Protein AF-A0AAW5LIN7-F1 (afdb_monomer)

Sequence (68 aa):
NVLEFKPTDEGYLKLHKTWFCKSKLCPVCNWRRAMKNSYQAQRVIEEVVKEKPKARWLFLTLSTRNAI

Organism: Mammaliicoccus sciuri (NCBI:txid1296)

Solvent-accessible surface area (backbone atoms only — not comparable to full-atom values): 4488 Å² total; per-residue (Å²): 120,62,76,40,65,40,74,46,100,87,72,47,78,41,85,70,48,67,61,75,86,74,43,92,82,38,66,70,48,47,50,53,49,49,55,52,49,52,54,52,50,51,54,52,50,55,52,46,46,71,79,39,72,85,65,78,89,79,92,78,85,85,75,78,77,84,88,120

Mean predicted aligned error: 7.21 Å

Structure (mmCIF, N/CA/C/O backbone):
data_AF-A0AAW5LIN7-F1
#
_entry.id   AF-A0AAW5LIN7-F1
#
loop_
_atom_site.group_PDB
_atom_site.id
_atom_site.type_symbol
_atom_site.label_atom_id
_atom_site.label_alt_id
_atom_site.label_comp_id
_atom_site.label_asym_id
_atom_site.label_entity_id
_atom_site.label_seq_id
_atom_site.pdbx_PDB_ins_code
_atom_site.Cartn_x
_atom_site.Cartn_y
_atom_site.Cartn_z
_atom_site.occupancy
_atom_site.B_iso_or_equiv
_atom_site.auth_seq_id
_atom_site.auth_comp_id
_atom_site.auth_asym_id
_atom_site.auth_atom_id
_atom_site.pdbx_PDB_model_num
ATOM 1 N N . ASN A 1 1 ? 8.323 0.971 -24.298 1.00 55.09 1 ASN A N 1
ATOM 2 C CA . ASN A 1 1 ? 8.367 1.464 -22.903 1.00 55.09 1 ASN A CA 1
ATOM 3 C C . ASN A 1 1 ? 9.403 2.562 -22.810 1.00 55.09 1 ASN A C 1
ATOM 5 O O . ASN A 1 1 ? 10.585 2.258 -22.774 1.00 55.09 1 ASN A O 1
ATOM 9 N N . VAL A 1 2 ? 8.969 3.820 -22.8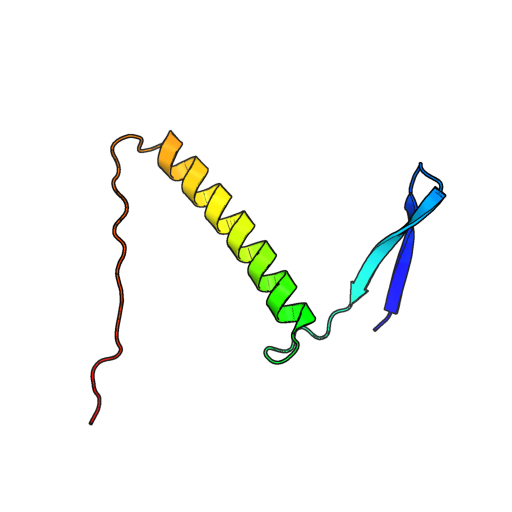57 1.00 76.75 2 VAL A N 1
ATOM 10 C CA . VAL A 1 2 ? 9.876 4.973 -22.788 1.00 76.75 2 VAL A CA 1
ATOM 11 C C . VAL A 1 2 ? 10.031 5.359 -21.320 1.00 76.75 2 VAL A C 1
ATOM 13 O O . VAL A 1 2 ? 9.029 5.552 -20.626 1.00 76.75 2 VAL A O 1
ATOM 16 N N . LEU A 1 3 ? 11.274 5.384 -20.838 1.00 87.69 3 LEU A N 1
ATOM 17 C CA . LEU A 1 3 ? 11.636 5.930 -19.535 1.00 87.69 3 LEU A CA 1
ATOM 18 C C . LEU A 1 3 ? 12.130 7.356 -19.766 1.00 87.69 3 LEU A C 1
ATOM 20 O O . LEU A 1 3 ? 13.124 7.560 -20.454 1.00 87.69 3 LEU A O 1
ATOM 24 N N . GLU A 1 4 ? 11.430 8.333 -19.208 1.00 89.06 4 GLU A N 1
ATOM 25 C CA . GLU A 1 4 ? 11.818 9.738 -19.271 1.00 89.06 4 GLU A CA 1
ATOM 26 C C . GLU A 1 4 ? 12.361 10.154 -17.910 1.00 89.06 4 GLU A C 1
ATOM 28 O O . GLU A 1 4 ? 11.667 10.054 -16.891 1.00 89.06 4 GLU A O 1
ATOM 33 N N . PHE A 1 5 ? 13.592 10.648 -17.899 1.00 91.94 5 PHE A N 1
ATOM 34 C CA . PHE A 1 5 ? 14.255 11.161 -16.709 1.00 91.94 5 PHE A CA 1
ATOM 35 C C . PHE A 1 5 ? 14.322 12.685 -16.776 1.00 91.94 5 PHE A C 1
ATOM 37 O O . PHE A 1 5 ? 14.448 13.257 -17.857 1.00 91.94 5 PHE A O 1
ATOM 44 N N . LYS A 1 6 ? 14.228 13.340 -15.618 1.00 91.94 6 LYS A N 1
ATOM 45 C CA . LYS A 1 6 ? 14.479 14.777 -15.480 1.00 91.94 6 LYS A CA 1
ATOM 46 C C . LYS A 1 6 ? 15.578 15.015 -14.444 1.00 91.94 6 LYS A C 1
ATOM 48 O O . LYS A 1 6 ? 15.636 14.255 -13.473 1.00 91.94 6 LYS A O 1
ATOM 53 N N . PRO A 1 7 ? 16.427 16.036 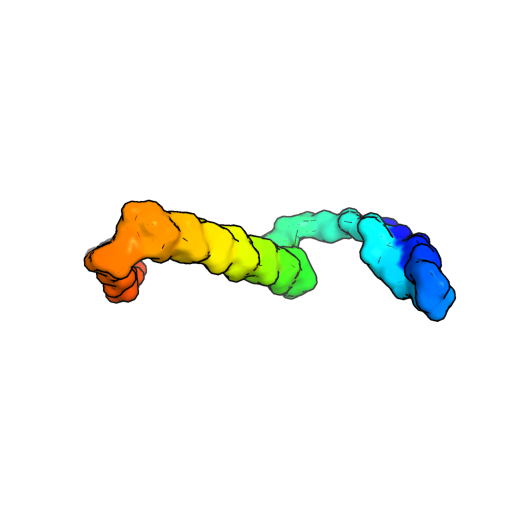-14.639 1.00 93.12 7 PRO A N 1
ATOM 54 C CA . PRO A 1 7 ? 17.385 16.447 -13.625 1.00 93.12 7 PRO A CA 1
ATOM 55 C C . PRO A 1 7 ? 16.642 16.958 -12.386 1.00 93.12 7 PRO A C 1
ATOM 57 O O . PRO A 1 7 ? 15.629 17.651 -12.503 1.00 93.12 7 PRO A O 1
ATOM 60 N N . THR A 1 8 ? 17.114 16.564 -11.211 1.00 89.88 8 THR A N 1
ATOM 61 C CA . THR A 1 8 ? 16.740 17.158 -9.928 1.00 89.88 8 THR A CA 1
ATOM 62 C C . THR A 1 8 ? 17.612 18.378 -9.650 1.00 89.88 8 THR A C 1
ATOM 64 O O . THR A 1 8 ? 18.660 18.548 -10.272 1.00 89.88 8 THR A O 1
ATOM 67 N N . ASP A 1 9 ? 17.208 19.201 -8.683 1.00 87.44 9 ASP A N 1
ATOM 68 C CA . ASP A 1 9 ? 17.959 20.398 -8.269 1.00 87.44 9 ASP A CA 1
ATOM 69 C C . ASP A 1 9 ? 19.376 20.063 -7.756 1.00 87.44 9 ASP A C 1
ATOM 71 O O . ASP A 1 9 ? 20.278 20.892 -7.787 1.00 87.44 9 ASP A O 1
ATOM 75 N N . GLU A 1 10 ? 19.592 18.809 -7.354 1.00 88.44 10 GLU A N 1
ATOM 76 C CA . GLU A 1 10 ? 20.869 18.244 -6.901 1.00 88.44 10 GLU A CA 1
ATOM 77 C C . GLU A 1 10 ? 21.742 17.694 -8.052 1.00 88.44 10 GLU A C 1
ATOM 79 O O . GLU A 1 10 ? 22.809 17.136 -7.811 1.00 88.44 10 GLU A O 1
ATOM 84 N N . GLY A 1 11 ? 21.295 17.817 -9.309 1.00 87.44 11 GLY A N 1
ATOM 85 C CA . GLY A 1 11 ? 22.045 17.410 -10.504 1.00 87.44 11 GLY A CA 1
ATOM 86 C C . GLY A 1 11 ? 21.900 15.938 -10.913 1.00 87.44 11 GLY A C 1
ATOM 87 O O . GLY A 1 11 ? 22.498 15.518 -11.904 1.00 87.44 11 GLY A O 1
ATOM 88 N N . TYR A 1 12 ? 21.088 15.144 -10.209 1.00 90.56 12 TYR A N 1
ATOM 89 C CA . TYR A 1 12 ? 20.866 13.731 -10.536 1.00 90.56 12 TYR A CA 1
ATOM 90 C C . TYR A 1 12 ? 19.658 13.530 -11.454 1.00 90.56 12 TYR A C 1
ATOM 92 O O . TYR A 1 12 ? 18.669 14.255 -11.396 1.00 90.56 12 TYR A O 1
ATOM 100 N N . LEU A 1 13 ? 19.691 12.491 -12.290 1.00 89.94 13 LEU A N 1
ATOM 101 C CA . LEU A 1 13 ? 18.554 12.127 -13.136 1.00 89.94 13 LEU A CA 1
ATOM 102 C C . LEU A 1 13 ? 17.554 11.267 -12.355 1.00 89.94 13 LEU A C 1
ATOM 104 O O . LEU A 1 13 ? 17.831 10.117 -12.015 1.00 89.94 13 LEU A O 1
ATOM 108 N N . LYS A 1 14 ? 16.351 11.800 -12.118 1.00 90.88 14 LYS A N 1
ATOM 109 C CA . LYS A 1 14 ? 15.242 11.067 -11.495 1.00 90.88 14 LYS A CA 1
ATOM 110 C C . LYS A 1 14 ? 14.220 10.655 -12.545 1.00 90.88 14 LYS A C 1
ATOM 112 O O . LYS A 1 14 ? 13.857 11.435 -13.426 1.00 90.88 14 LYS A O 1
ATOM 117 N N . LEU A 1 15 ? 13.728 9.421 -12.437 1.00 89.06 15 LEU A N 1
ATOM 118 C CA . LEU A 1 15 ? 12.675 8.914 -13.314 1.00 89.06 15 LEU A CA 1
ATOM 119 C C . LEU A 1 15 ? 11.411 9.768 -13.143 1.00 89.06 15 LEU A C 1
ATOM 121 O O . LEU A 1 15 ? 10.805 9.781 -12.072 1.00 89.06 15 LEU A O 1
ATOM 125 N N . HIS A 1 16 ? 11.022 10.470 -14.204 1.00 87.38 16 HIS A N 1
ATOM 126 C CA . HIS A 1 16 ? 9.912 11.418 -14.207 1.00 87.38 16 HIS A CA 1
ATOM 127 C C . HIS A 1 16 ? 8.648 10.806 -14.815 1.00 87.38 16 HIS A C 1
ATOM 129 O O . HIS A 1 16 ? 7.569 10.893 -14.230 1.00 87.38 16 HIS A O 1
ATOM 135 N N . LYS A 1 17 ? 8.769 10.153 -15.974 1.00 85.06 17 LYS A N 1
ATOM 136 C CA . LYS A 1 17 ? 7.653 9.469 -16.637 1.00 85.06 17 LYS A CA 1
ATOM 137 C C . LYS A 1 17 ? 8.086 8.098 -17.119 1.00 85.06 17 LYS A C 1
ATOM 139 O O . LYS A 1 17 ? 9.224 7.869 -17.511 1.00 85.06 17 LYS A O 1
ATOM 144 N N . THR A 1 18 ? 7.157 7.160 -17.059 1.00 86.69 18 THR A N 1
ATOM 145 C CA . THR A 1 18 ? 7.376 5.798 -17.530 1.00 86.69 18 THR A CA 1
ATOM 146 C C . THR A 1 18 ? 6.039 5.149 -17.839 1.00 86.69 18 THR A C 1
ATOM 148 O O . THR A 1 18 ? 5.061 5.307 -17.102 1.00 86.69 18 THR A O 1
ATOM 151 N N . TRP A 1 19 ? 6.004 4.418 -18.947 1.00 87.62 19 TRP A N 1
ATOM 152 C CA . TRP A 1 19 ? 4.851 3.635 -19.366 1.00 87.62 19 TRP A CA 1
ATOM 153 C C . TRP A 1 19 ? 5.082 2.169 -19.013 1.00 87.62 19 TRP A C 1
ATOM 155 O O . TRP A 1 19 ? 5.853 1.470 -19.668 1.00 87.62 19 TRP A O 1
ATOM 165 N N . PHE A 1 20 ? 4.420 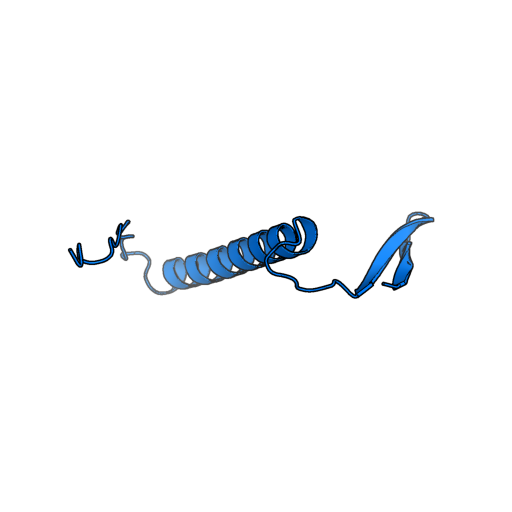1.716 -17.950 1.00 87.25 20 PHE A N 1
ATOM 166 C CA . PHE A 1 20 ? 4.460 0.322 -17.513 1.00 87.25 20 PHE A CA 1
ATOM 167 C C . PHE A 1 20 ? 3.454 -0.544 -18.273 1.00 87.25 20 PHE A C 1
ATOM 169 O O . PHE A 1 20 ? 2.375 -0.082 -18.641 1.00 87.25 20 PHE A O 1
ATOM 176 N N . CYS A 1 21 ? 3.759 -1.837 -18.407 1.00 90.62 21 CYS A N 1
ATOM 177 C CA . CYS A 1 21 ? 2.910 -2.798 -19.116 1.00 90.62 21 CYS A CA 1
ATOM 178 C C . CYS A 1 21 ? 1.586 -3.126 -18.402 1.00 90.62 21 CYS A C 1
ATOM 180 O O . CYS A 1 21 ? 0.699 -3.707 -19.016 1.00 90.62 21 CYS A O 1
ATOM 182 N N . LYS A 1 22 ? 1.449 -2.804 -17.104 1.00 86.94 22 LYS A N 1
ATOM 183 C CA . LYS A 1 22 ? 0.270 -3.083 -16.250 1.00 86.94 22 LYS A CA 1
ATOM 184 C C . LYS A 1 22 ? -0.156 -4.562 -16.179 1.00 86.94 22 LYS A C 1
ATOM 186 O O . LYS A 1 22 ? -1.193 -4.865 -15.585 1.00 86.94 22 LYS A O 1
ATOM 191 N N . SER A 1 23 ? 0.651 -5.477 -16.719 1.00 92.56 23 SER A N 1
ATOM 192 C CA . SER A 1 23 ? 0.413 -6.918 -16.665 1.00 92.56 23 SER A CA 1
ATOM 193 C C . SER A 1 23 ? 0.383 -7.409 -15.220 1.00 92.56 23 SER A C 1
ATOM 195 O O . SER A 1 23 ? 1.217 -7.014 -14.403 1.00 92.56 23 SER A O 1
ATOM 197 N N . LYS A 1 24 ? -0.556 -8.316 -14.925 1.00 89.06 24 LYS A N 1
ATOM 198 C CA . LYS A 1 24 ? -0.673 -8.982 -13.618 1.00 89.06 24 LYS A CA 1
ATOM 199 C C . LYS A 1 24 ? 0.517 -9.892 -13.302 1.00 89.06 24 LYS A C 1
ATOM 201 O O . LYS A 1 24 ? 0.693 -10.240 -12.145 1.00 89.06 24 LYS A O 1
ATOM 206 N N . LEU A 1 25 ? 1.314 -10.276 -14.300 1.00 94.56 25 LEU A N 1
ATOM 207 C CA . LEU A 1 25 ? 2.501 -11.118 -14.116 1.00 94.56 25 LEU A CA 1
ATOM 208 C C . LEU A 1 25 ? 3.801 -10.305 -14.052 1.00 94.56 25 LEU A C 1
ATOM 210 O O . LEU A 1 25 ? 4.863 -10.860 -13.801 1.00 94.56 25 LEU A O 1
ATOM 214 N N . CYS A 1 26 ? 3.748 -8.987 -14.272 1.00 94.38 26 CYS A N 1
ATOM 215 C CA . CYS A 1 26 ? 4.946 -8.160 -14.213 1.00 94.38 26 CYS A CA 1
ATOM 216 C C . CYS A 1 26 ? 5.310 -7.843 -12.750 1.00 94.38 26 CYS A C 1
ATOM 218 O O . CYS A 1 26 ? 4.532 -7.152 -12.078 1.00 94.38 26 CYS A O 1
ATOM 220 N N . PRO A 1 27 ? 6.500 -8.250 -12.262 1.00 93.62 27 PRO A N 1
ATOM 221 C CA . PRO A 1 27 ? 6.889 -8.044 -10.866 1.00 93.62 27 PRO A CA 1
ATOM 222 C C . PRO A 1 27 ? 6.980 -6.556 -10.506 1.00 93.62 27 PRO A C 1
ATOM 224 O O . PRO A 1 27 ? 6.511 -6.150 -9.448 1.00 93.62 27 PRO A O 1
ATOM 227 N N . VAL A 1 28 ? 7.470 -5.711 -11.420 1.00 92.69 28 VAL A N 1
ATOM 228 C CA . VAL A 1 28 ? 7.565 -4.256 -11.206 1.00 92.69 28 VAL A CA 1
ATOM 229 C C . VAL A 1 28 ? 6.180 -3.608 -11.106 1.00 92.69 28 VAL A C 1
ATOM 231 O O . VAL A 1 28 ? 5.945 -2.774 -10.233 1.00 92.69 28 VAL A O 1
ATOM 234 N N . CYS A 1 29 ? 5.234 -3.994 -11.971 1.00 92.75 29 CYS A N 1
ATOM 235 C CA . CYS A 1 29 ? 3.868 -3.462 -11.919 1.00 92.75 29 CYS A CA 1
ATOM 236 C C . CYS A 1 29 ? 3.144 -3.896 -10.643 1.00 92.75 29 CYS A C 1
ATOM 238 O O . CYS A 1 29 ? 2.458 -3.080 -10.024 1.00 92.75 29 CYS A O 1
ATOM 240 N N . ASN A 1 30 ? 3.307 -5.161 -10.248 1.00 94.94 30 ASN A N 1
ATOM 241 C CA . ASN A 1 30 ? 2.720 -5.693 -9.023 1.00 94.94 30 ASN A CA 1
ATOM 242 C C . ASN A 1 30 ? 3.305 -5.025 -7.782 1.00 94.94 30 ASN A C 1
ATOM 244 O O . ASN A 1 30 ? 2.541 -4.601 -6.920 1.00 94.94 30 ASN A O 1
ATOM 248 N N . TRP A 1 31 ? 4.624 -4.843 -7.721 1.00 94.06 31 TRP A N 1
ATOM 249 C CA . TRP A 1 31 ? 5.275 -4.145 -6.615 1.00 94.06 31 TRP A CA 1
ATOM 250 C C . TRP A 1 31 ? 4.785 -2.699 -6.480 1.00 94.06 31 TRP A C 1
ATOM 252 O O . TRP A 1 31 ? 4.371 -2.274 -5.403 1.00 94.06 31 TRP A O 1
ATOM 262 N N . ARG A 1 32 ? 4.712 -1.951 -7.589 1.00 93.69 32 ARG A N 1
ATOM 263 C CA . ARG A 1 32 ? 4.157 -0.586 -7.577 1.00 93.69 32 ARG A CA 1
ATOM 264 C C . ARG A 1 32 ? 2.693 -0.550 -7.138 1.00 93.69 32 ARG A C 1
ATOM 266 O O . ARG A 1 32 ? 2.294 0.370 -6.426 1.00 93.69 32 ARG A O 1
ATOM 273 N N . ARG A 1 33 ? 1.886 -1.532 -7.558 1.00 94.19 33 ARG A N 1
ATOM 274 C CA . ARG A 1 33 ? 0.492 -1.667 -7.112 1.00 94.19 33 ARG A CA 1
ATOM 275 C C . ARG A 1 33 ? 0.421 -1.946 -5.612 1.00 94.19 33 ARG A C 1
ATOM 277 O O . ARG A 1 33 ? -0.376 -1.304 -4.941 1.00 94.19 33 ARG A O 1
ATOM 284 N N . ALA A 1 34 ? 1.263 -2.838 -5.094 1.00 95.69 34 ALA A N 1
ATOM 285 C CA . ALA A 1 34 ? 1.342 -3.130 -3.666 1.00 95.69 34 ALA A CA 1
ATOM 286 C C . ALA A 1 34 ? 1.677 -1.869 -2.857 1.00 95.69 34 ALA A C 1
ATOM 288 O O . ALA A 1 34 ? 0.927 -1.530 -1.948 1.00 95.69 34 ALA A O 1
ATOM 289 N N . MET A 1 35 ? 2.703 -1.105 -3.257 1.00 95.88 35 MET A N 1
ATOM 290 C CA . MET A 1 35 ? 3.051 0.159 -2.591 1.00 95.88 35 MET A CA 1
ATOM 291 C C . MET A 1 35 ? 1.890 1.161 -2.581 1.00 95.88 35 MET A C 1
ATOM 293 O O . MET A 1 35 ? 1.591 1.757 -1.547 1.00 95.88 35 MET A O 1
ATOM 297 N N . LYS A 1 36 ? 1.200 1.327 -3.719 1.00 95.00 36 LYS A N 1
ATOM 298 C CA . LYS A 1 36 ? 0.020 2.198 -3.796 1.00 95.00 36 LYS A CA 1
ATOM 299 C C . LYS A 1 36 ? -1.083 1.729 -2.843 1.00 95.00 36 LYS A C 1
ATOM 301 O O . LYS A 1 36 ? -1.648 2.555 -2.133 1.00 95.00 36 LYS A O 1
ATOM 306 N N . ASN A 1 37 ? -1.382 0.432 -2.831 1.00 96.75 37 ASN A N 1
ATOM 307 C CA . ASN A 1 37 ? -2.425 -0.137 -1.981 1.00 96.75 37 ASN A CA 1
ATOM 308 C C . ASN A 1 37 ? -2.100 0.053 -0.494 1.00 96.75 37 ASN A C 1
ATOM 310 O O . ASN A 1 37 ? -2.980 0.460 0.257 1.00 96.75 37 ASN A O 1
ATOM 314 N N . SER A 1 38 ? -0.849 -0.175 -0.080 1.00 97.00 38 SER A N 1
ATOM 315 C CA . SER A 1 38 ? -0.400 0.064 1.296 1.00 97.00 38 SER A CA 1
ATOM 316 C C . SER A 1 38 ? -0.584 1.523 1.708 1.00 97.00 38 SER A C 1
ATOM 318 O O . SER A 1 38 ? -1.170 1.786 2.753 1.00 97.00 38 SER A O 1
ATOM 320 N N . TYR A 1 39 ? -0.174 2.469 0.858 1.00 97.69 39 TYR A N 1
ATOM 321 C CA . TYR A 1 39 ? -0.352 3.897 1.125 1.00 97.69 39 TYR A CA 1
ATOM 322 C C . TYR A 1 39 ? -1.831 4.290 1.247 1.00 97.69 39 TYR A C 1
ATOM 324 O O . TYR A 1 39 ? -2.226 5.017 2.155 1.00 97.69 39 TYR A O 1
ATOM 332 N N . GLN A 1 40 ? -2.680 3.794 0.345 1.00 97.94 40 GLN A N 1
ATOM 333 C CA . GLN A 1 40 ? -4.116 4.067 0.400 1.00 97.94 40 GLN A CA 1
ATOM 334 C C . GLN A 1 40 ? -4.766 3.453 1.646 1.00 97.94 40 GLN A C 1
ATOM 336 O O . GLN A 1 40 ? -5.586 4.112 2.279 1.00 97.94 40 GLN A O 1
ATOM 341 N N . ALA A 1 41 ? -4.382 2.232 2.023 1.00 96.31 41 ALA A N 1
ATOM 342 C CA . ALA A 1 41 ? -4.871 1.584 3.234 1.00 96.31 41 ALA A CA 1
ATOM 343 C C . ALA A 1 41 ? -4.479 2.367 4.496 1.00 96.31 41 ALA A C 1
ATOM 345 O O . ALA A 1 41 ? -5.333 2.591 5.347 1.00 96.31 41 ALA A O 1
ATOM 346 N N . GLN A 1 42 ? -3.231 2.841 4.587 1.00 96.31 42 GLN A N 1
ATOM 347 C CA . GLN A 1 42 ? -2.776 3.688 5.696 1.00 96.31 42 GLN A CA 1
ATOM 348 C C . GLN A 1 42 ? -3.636 4.944 5.839 1.00 96.31 42 GLN A C 1
ATOM 350 O O . GLN A 1 42 ? -4.137 5.210 6.925 1.00 96.31 42 GLN A O 1
ATOM 355 N N . ARG A 1 43 ? -3.907 5.654 4.737 1.00 97.56 43 ARG A N 1
ATOM 356 C CA . ARG A 1 43 ? -4.776 6.841 4.762 1.00 97.56 43 ARG A CA 1
ATOM 357 C C . ARG A 1 43 ? -6.189 6.540 5.256 1.00 97.56 43 ARG A C 1
ATOM 359 O O . ARG A 1 43 ? -6.750 7.317 6.015 1.00 97.56 43 ARG A O 1
ATOM 366 N N . VAL A 1 44 ? -6.773 5.424 4.824 1.00 95.94 44 VAL A N 1
ATOM 367 C CA . VAL A 1 44 ? -8.107 5.015 5.290 1.00 95.94 44 VAL A CA 1
ATOM 368 C C . VAL A 1 44 ? -8.081 4.704 6.787 1.00 95.94 44 VAL A C 1
ATOM 370 O O . VAL A 1 44 ? -8.973 5.128 7.513 1.00 95.94 44 VAL A O 1
ATOM 373 N N . ILE A 1 45 ? -7.049 4.001 7.258 1.00 94.56 45 ILE A N 1
ATOM 374 C CA . ILE A 1 45 ? -6.867 3.690 8.681 1.00 94.56 45 ILE A CA 1
ATOM 375 C C . ILE A 1 45 ? -6.741 4.976 9.505 1.00 94.56 45 ILE A C 1
ATOM 377 O O . ILE A 1 45 ? -7.406 5.099 10.531 1.00 94.56 45 ILE A O 1
ATOM 381 N N . GLU A 1 46 ? -5.934 5.937 9.051 1.00 96.06 46 GLU A N 1
ATOM 382 C CA . GLU A 1 46 ? -5.756 7.233 9.713 1.00 96.06 46 GLU A CA 1
ATOM 383 C C . GLU A 1 46 ? -7.085 7.978 9.884 1.00 96.0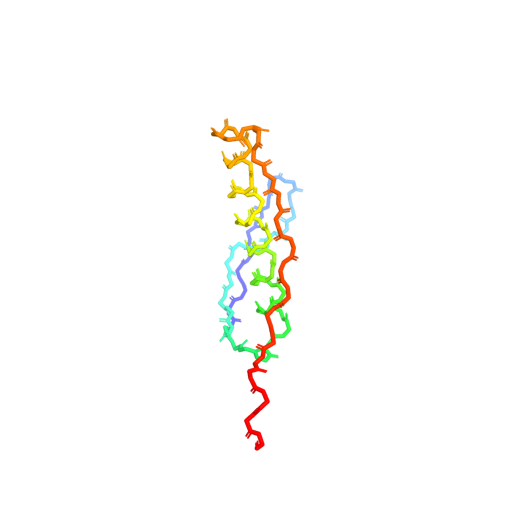6 46 GLU A C 1
ATOM 385 O O . GLU A 1 46 ? -7.373 8.466 10.976 1.00 96.06 46 GLU A O 1
ATOM 390 N N . GLU A 1 47 ? -7.922 8.029 8.845 1.00 96.81 47 GLU A N 1
ATOM 391 C CA . GLU A 1 47 ? -9.235 8.680 8.932 1.00 96.81 47 GLU A CA 1
ATOM 392 C C . GLU A 1 47 ? -10.203 7.928 9.858 1.00 96.81 47 GLU A C 1
ATOM 394 O O . GLU A 1 47 ? -10.871 8.544 10.687 1.00 96.81 47 GLU A O 1
ATOM 399 N N . VAL A 1 48 ? -10.219 6.590 9.822 1.00 96.31 48 VAL A N 1
ATOM 400 C CA . VAL A 1 48 ? -11.057 5.782 10.729 1.00 96.31 48 VAL A CA 1
ATOM 401 C C . VAL A 1 48 ? -10.679 6.004 12.194 1.00 96.31 48 VAL A C 1
ATOM 403 O O . VAL A 1 48 ? -11.564 6.092 13.046 1.00 96.31 48 VAL A O 1
ATOM 406 N N . VAL A 1 49 ? -9.384 6.118 12.502 1.00 95.62 49 VAL A N 1
ATOM 407 C CA . VAL A 1 49 ? -8.908 6.387 13.867 1.00 95.62 49 VAL A CA 1
ATOM 408 C C . VAL A 1 49 ? -9.358 7.770 14.349 1.00 95.62 49 VAL A C 1
ATOM 410 O O . VAL A 1 49 ? -9.739 7.901 15.513 1.00 95.62 49 VAL A O 1
ATOM 413 N N . LYS A 1 50 ? -9.367 8.783 13.469 1.00 96.19 50 LYS A N 1
ATOM 414 C CA . LYS A 1 50 ? -9.857 10.135 13.793 1.00 96.19 50 LYS A CA 1
ATOM 415 C C . LYS A 1 50 ? -11.364 10.154 14.043 1.00 96.19 50 LYS A C 1
ATOM 417 O O . LYS A 1 50 ? -11.805 10.699 15.050 1.00 96.19 50 LYS A O 1
ATOM 422 N N . GLU A 1 51 ? -12.152 9.562 13.146 1.00 97.25 51 GLU A N 1
ATOM 423 C CA . GLU A 1 51 ? -13.618 9.582 13.237 1.00 97.25 51 GLU A CA 1
ATOM 424 C C . GLU A 1 51 ? -14.154 8.672 14.350 1.00 97.25 51 GLU A C 1
ATOM 426 O O . GLU A 1 51 ? -15.162 8.978 14.989 1.00 97.25 51 GLU A O 1
ATOM 431 N N . LYS A 1 52 ? -13.503 7.524 14.576 1.00 95.88 52 LYS A N 1
ATOM 432 C CA . LYS A 1 52 ? -13.968 6.479 15.496 1.00 95.88 52 LYS A CA 1
ATOM 433 C C . LYS A 1 52 ? -12.824 5.973 16.381 1.00 95.88 52 LYS A C 1
ATOM 435 O O . LYS A 1 52 ? -12.435 4.809 16.277 1.00 95.88 52 LYS A O 1
ATOM 440 N N . PRO A 1 53 ? -12.352 6.775 17.351 1.00 92.56 53 PRO A N 1
ATOM 441 C CA . PRO A 1 53 ? -11.217 6.410 18.205 1.00 92.56 53 PRO A CA 1
ATOM 442 C C . PRO A 1 53 ? -11.478 5.185 19.098 1.00 92.56 53 PRO A C 1
ATOM 444 O O . PRO A 1 53 ? -10.544 4.539 19.560 1.00 92.56 53 PRO A O 1
ATOM 447 N N . LYS A 1 54 ? -12.751 4.845 19.349 1.00 95.31 54 LYS A N 1
ATOM 448 C CA . LYS A 1 54 ? -13.156 3.656 20.121 1.00 95.31 54 LYS A CA 1
ATOM 449 C C . LYS A 1 54 ? -13.402 2.413 19.253 1.00 95.31 54 LYS A C 1
ATOM 451 O O . LYS A 1 54 ? -13.783 1.373 19.792 1.00 95.31 54 LYS A O 1
ATOM 456 N N . ALA A 1 55 ? -13.248 2.509 17.929 1.00 92.44 55 ALA A N 1
ATOM 457 C CA . ALA A 1 55 ? -13.410 1.362 17.042 1.00 92.44 55 ALA A CA 1
ATOM 458 C C . ALA A 1 55 ? -12.331 0.302 17.305 1.00 92.44 55 ALA A C 1
ATOM 460 O O . ALA A 1 55 ? -11.231 0.597 17.770 1.00 92.44 55 ALA A O 1
ATOM 461 N N . ARG A 1 56 ? -12.655 -0.954 16.995 1.00 93.38 56 ARG A N 1
ATOM 462 C CA . ARG A 1 56 ? -11.736 -2.089 17.100 1.00 93.38 56 ARG A CA 1
ATOM 463 C C . ARG A 1 56 ? -11.580 -2.747 15.739 1.00 93.38 56 ARG A C 1
ATOM 465 O O . ARG A 1 56 ? -12.547 -2.862 14.991 1.00 93.38 56 ARG A O 1
ATOM 472 N N . TRP A 1 57 ? -10.367 -3.195 15.443 1.00 92.81 57 TRP A N 1
ATOM 473 C CA . TRP A 1 57 ? -10.066 -3.913 14.212 1.00 92.81 57 TRP A CA 1
ATOM 474 C C . TRP A 1 57 ? -10.433 -5.390 14.355 1.00 92.81 57 TRP A C 1
ATOM 476 O O . TRP A 1 57 ? -10.072 -6.025 15.345 1.00 92.81 57 TRP A O 1
ATOM 486 N N . LEU A 1 58 ? -11.130 -5.934 13.357 1.00 94.38 58 LEU A N 1
ATOM 487 C CA . LEU A 1 58 ? -11.384 -7.366 13.233 1.00 94.38 58 LEU A CA 1
ATOM 488 C C . LEU A 1 58 ? -10.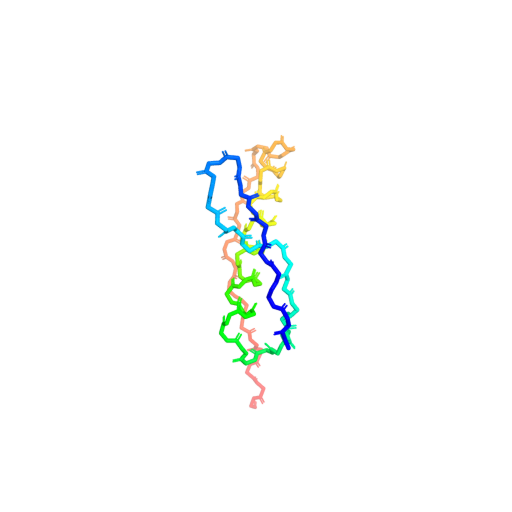470 -7.927 12.146 1.00 94.38 58 LEU A C 1
ATOM 490 O O . LEU A 1 58 ? -10.612 -7.584 10.973 1.00 94.38 58 LEU A O 1
ATOM 494 N N . PHE A 1 59 ? -9.542 -8.800 12.530 1.00 93.19 59 PHE A N 1
ATOM 495 C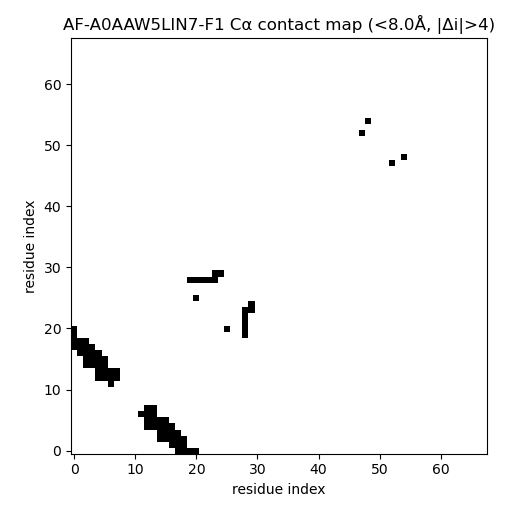 CA . PHE A 1 59 ? -8.778 -9.579 11.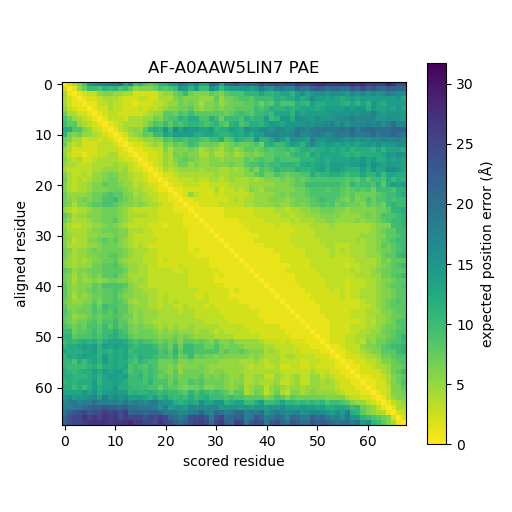565 1.00 93.19 59 PHE A CA 1
ATOM 496 C C . PHE A 1 59 ? -9.606 -10.800 11.160 1.00 93.19 59 PHE A C 1
ATOM 498 O O . PHE A 1 59 ? -9.768 -11.736 11.941 1.00 93.19 59 PHE A O 1
ATOM 505 N N . LEU A 1 60 ? -10.180 -10.754 9.960 1.00 93.69 60 LEU A N 1
ATOM 506 C CA . LEU A 1 60 ? -11.072 -11.787 9.444 1.00 93.69 60 LEU A CA 1
ATOM 507 C C . LEU A 1 60 ? -10.400 -12.548 8.300 1.00 93.69 60 LEU A C 1
ATOM 509 O O . LEU A 1 60 ? -10.026 -11.956 7.288 1.00 93.69 60 LEU A O 1
ATOM 513 N N . THR A 1 61 ? -10.294 -13.868 8.433 1.00 93.25 61 THR A N 1
ATOM 514 C CA . THR A 1 61 ? -9.879 -14.758 7.344 1.00 93.25 61 THR A CA 1
ATOM 515 C C . THR A 1 61 ? -11.119 -15.357 6.693 1.00 93.25 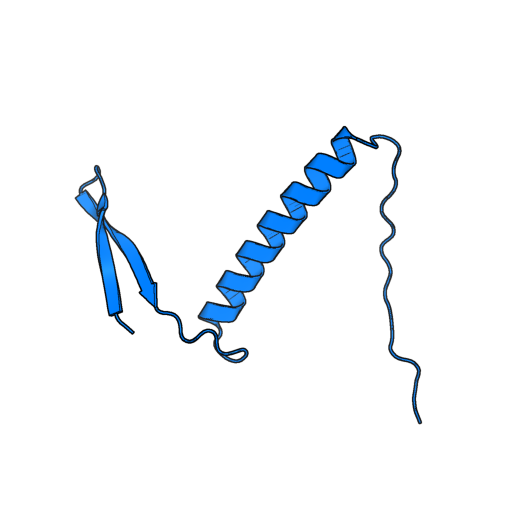61 THR A C 1
ATOM 517 O O . THR A 1 61 ? -11.850 -16.115 7.323 1.00 93.25 61 THR A O 1
ATOM 520 N N . LEU A 1 62 ? -11.364 -15.006 5.430 1.00 92.25 62 LEU A N 1
ATOM 521 C CA . LEU A 1 62 ? -12.450 -15.572 4.633 1.00 92.25 62 LEU A CA 1
ATOM 522 C C . LEU A 1 62 ? -11.903 -16.722 3.786 1.00 92.25 62 LEU A C 1
ATOM 524 O O . LEU A 1 62 ? -11.001 -16.516 2.976 1.00 92.25 62 LEU A O 1
ATOM 528 N N . SER A 1 63 ? -12.453 -17.921 3.958 1.00 90.94 63 SER A N 1
ATOM 529 C CA . SER A 1 63 ? -12.221 -19.048 3.057 1.00 90.94 63 SER A CA 1
ATOM 530 C C . SER A 1 63 ? -13.359 -19.153 2.047 1.00 90.94 63 SER A C 1
ATOM 532 O O . SER A 1 63 ? -14.503 -18.775 2.313 1.00 90.94 63 SER A O 1
ATOM 534 N N . THR A 1 64 ? -13.058 -19.667 0.858 1.00 89.12 64 THR A N 1
ATOM 535 C CA . THR A 1 64 ? -14.112 -20.092 -0.061 1.00 89.12 64 THR A CA 1
ATOM 536 C C . THR A 1 64 ? -14.795 -21.319 0.524 1.00 89.12 64 THR A C 1
ATOM 538 O O . THR A 1 64 ? -14.130 -22.187 1.095 1.00 89.12 64 THR A O 1
ATOM 541 N N . ARG A 1 65 ? -16.117 -21.421 0.356 1.00 82.56 65 ARG A N 1
ATOM 542 C CA . ARG A 1 65 ? -16.829 -22.665 0.656 1.00 82.56 65 ARG A CA 1
ATOM 543 C C . ARG A 1 65 ? -16.127 -23.804 -0.081 1.00 82.56 65 ARG A C 1
ATOM 545 O O . ARG A 1 65 ? -15.835 -23.667 -1.268 1.00 82.56 65 ARG A O 1
ATOM 552 N N . ASN A 1 66 ? -15.859 -24.900 0.623 1.00 76.25 66 ASN A N 1
ATOM 553 C CA . ASN A 1 66 ? -15.398 -26.121 -0.018 1.00 76.25 66 ASN A CA 1
ATOM 554 C C . ASN A 1 66 ? -16.505 -26.573 -0.985 1.00 76.25 66 ASN A C 1
ATOM 556 O O . ASN A 1 66 ? -17.582 -26.961 -0.537 1.00 76.25 66 ASN A O 1
ATOM 560 N N . ALA A 1 67 ? -16.285 -26.385 -2.286 1.00 67.25 67 ALA A N 1
ATOM 561 C CA . ALA A 1 67 ? -17.219 -26.719 -3.361 1.00 67.25 67 A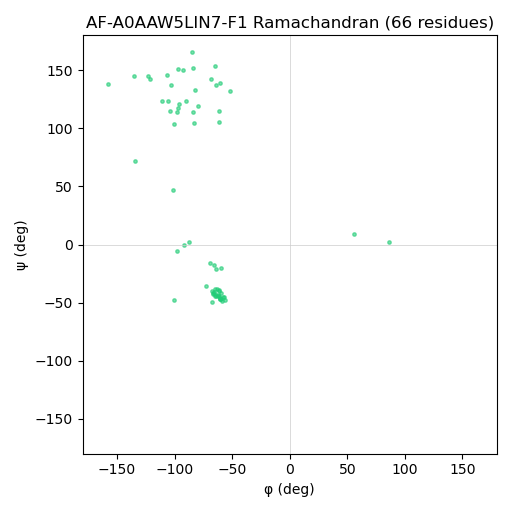LA A CA 1
ATOM 562 C C . ALA A 1 67 ? -16.797 -28.037 -4.025 1.00 67.25 67 ALA A C 1
ATOM 564 O O . ALA A 1 67 ? -16.673 -28.113 -5.247 1.00 67.25 67 ALA A O 1
ATOM 565 N N . ILE A 1 68 ? -16.508 -29.027 -3.177 1.00 59.44 68 ILE A N 1
ATOM 566 C CA . ILE A 1 68 ? -16.451 -30.442 -3.546 1.00 59.44 68 ILE A CA 1
ATOM 567 C C . ILE A 1 68 ? -17.849 -31.007 -3.324 1.00 59.44 68 ILE A C 1
ATOM 569 O O . ILE A 1 68 ? -18.421 -30.705 -2.248 1.00 59.44 68 ILE A O 1
#

InterPro domains:
  IPR000989 Replication protein [PF01446] (13-67)

Radius of gyration: 19.57 Å; Cα contacts (8 Å, |Δi|>4): 40; chains: 1; bounding box: 39×51×43 Å

Foldseek 3Di:
DDFDWDADPVGDTDGDDDDDPCDPPDPVNVVVVVVVVVVVVVVVVVVCCVVPVPDDDDDDDDDDPPPD

pLDDT: mean 90.69, std 7.87, range [55.09, 97.94]

Secondary structure (DSSP, 8-state):
--EEEEE-TTS-EEEEEE-----TT-HHHHHHHHHHHHHHHHHHHHHHHHH-TT-------PPPP---